Protein AF-A0A656JMI5-F1 (afdb_monomer_lite)

Structure (mmCIF, N/CA/C/O backbone):
data_AF-A0A656JMI5-F1
#
_entry.id   A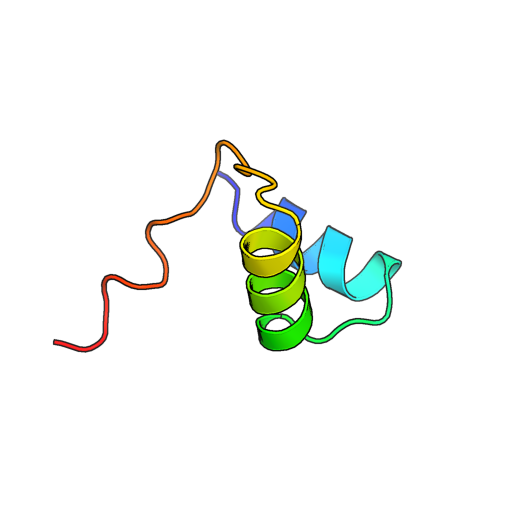F-A0A656JMI5-F1
#
loop_
_atom_site.group_PDB
_atom_site.id
_atom_site.type_symbol
_atom_site.label_atom_id
_atom_site.label_alt_id
_atom_site.label_comp_id
_atom_site.label_asym_id
_atom_site.label_entity_id
_atom_site.label_seq_id
_atom_site.pdbx_PDB_ins_code
_atom_site.Cartn_x
_atom_site.Cartn_y
_atom_site.Cartn_z
_atom_site.occupancy
_atom_site.B_iso_or_equiv
_atom_site.auth_seq_id
_atom_site.auth_comp_id
_atom_site.auth_asym_id
_atom_site.auth_atom_id
_atom_site.pdbx_PDB_model_num
ATOM 1 N N . HIS A 1 1 ? 5.501 -18.528 -4.682 1.00 48.38 1 HIS A N 1
ATOM 2 C CA . HIS A 1 1 ? 5.620 -17.656 -5.877 1.00 48.38 1 HIS A CA 1
ATOM 3 C C . HIS A 1 1 ? 4.635 -16.484 -5.758 1.00 48.38 1 HIS A C 1
ATOM 5 O O . HIS A 1 1 ? 3.592 -16.478 -6.401 1.00 48.38 1 HIS A O 1
ATOM 11 N N . THR A 1 2 ? 4.918 -15.510 -4.889 1.00 56.75 2 THR A N 1
ATOM 12 C CA . THR A 1 2 ? 3.992 -14.392 -4.576 1.00 56.75 2 THR A CA 1
ATOM 13 C C . THR A 1 2 ? 4.696 -13.050 -4.363 1.00 56.75 2 THR A C 1
ATOM 15 O O . THR A 1 2 ? 4.060 -12.012 -4.536 1.00 56.75 2 THR A O 1
ATOM 18 N N . ALA A 1 3 ? 6.008 -13.047 -4.096 1.00 56.06 3 ALA A N 1
ATOM 19 C CA .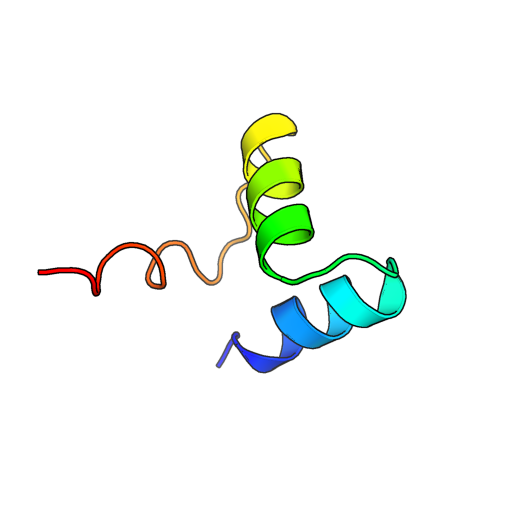 ALA A 1 3 ? 6.793 -11.832 -3.864 1.00 56.06 3 ALA A CA 1
ATOM 20 C C . ALA A 1 3 ? 6.742 -10.827 -5.038 1.00 56.06 3 ALA A C 1
ATOM 22 O O . ALA A 1 3 ? 6.756 -9.618 -4.814 1.00 56.06 3 ALA A O 1
ATOM 23 N N . GLY A 1 4 ? 6.602 -11.312 -6.281 1.00 64.38 4 GLY A N 1
ATOM 24 C CA . GLY A 1 4 ? 6.426 -10.458 -7.465 1.00 64.38 4 GLY A CA 1
ATOM 25 C C . GLY A 1 4 ? 5.109 -9.677 -7.446 1.00 64.38 4 GLY A C 1
ATOM 26 O O . GLY A 1 4 ? 5.114 -8.454 -7.531 1.00 64.38 4 GLY A O 1
ATOM 27 N N . ARG A 1 5 ? 3.983 -10.357 -7.187 1.00 71.69 5 ARG A N 1
ATOM 28 C CA . ARG A 1 5 ? 2.643 -9.744 -7.248 1.00 71.69 5 ARG A CA 1
ATOM 29 C C . ARG A 1 5 ? 2.441 -8.624 -6.232 1.00 71.69 5 ARG A C 1
ATOM 31 O O . ARG A 1 5 ? 1.763 -7.645 -6.526 1.00 71.69 5 ARG A O 1
ATOM 38 N N . ARG A 1 6 ? 3.022 -8.750 -5.036 1.00 69.00 6 ARG A N 1
ATOM 39 C CA . ARG A 1 6 ? 2.904 -7.719 -3.995 1.00 69.00 6 ARG A CA 1
ATOM 40 C C . ARG A 1 6 ? 3.719 -6.474 -4.331 1.00 69.00 6 ARG A C 1
ATOM 42 O O . ARG A 1 6 ? 3.262 -5.361 -4.091 1.00 69.00 6 ARG A O 1
ATOM 49 N N . ARG A 1 7 ? 4.912 -6.655 -4.902 1.00 74.69 7 ARG A N 1
ATOM 50 C CA . ARG A 1 7 ? 5.745 -5.540 -5.359 1.00 74.69 7 ARG A CA 1
ATOM 51 C C . ARG A 1 7 ? 5.084 -4.808 -6.524 1.00 74.69 7 ARG A C 1
ATOM 53 O O . ARG A 1 7 ? 5.035 -3.584 -6.495 1.00 74.69 7 ARG A O 1
ATOM 60 N N . ASP A 1 8 ? 4.517 -5.548 -7.470 1.00 81.56 8 ASP A N 1
ATOM 61 C CA . ASP A 1 8 ? 3.796 -4.973 -8.607 1.00 81.56 8 ASP A CA 1
ATOM 62 C C . ASP A 1 8 ? 2.555 -4.204 -8.144 1.00 81.56 8 ASP A C 1
ATOM 64 O O . ASP A 1 8 ? 2.345 -3.071 -8.563 1.00 81.56 8 ASP A O 1
ATOM 68 N N . ALA A 1 9 ? 1.785 -4.752 -7.198 1.00 82.75 9 ALA A N 1
ATOM 69 C CA . ALA A 1 9 ? 0.650 -4.050 -6.601 1.00 82.75 9 ALA A CA 1
ATOM 70 C C . ALA A 1 9 ? 1.071 -2.745 -5.901 1.00 82.75 9 ALA A C 1
ATOM 72 O O . ALA A 1 9 ? 0.386 -1.734 -6.025 1.00 82.75 9 ALA A O 1
ATOM 73 N N . ALA A 1 10 ? 2.211 -2.740 -5.204 1.00 85.25 10 ALA A N 1
ATOM 74 C CA . ALA A 1 10 ? 2.735 -1.544 -4.545 1.00 85.25 10 ALA A CA 1
ATOM 75 C C . ALA A 1 10 ? 3.096 -0.459 -5.573 1.00 85.25 10 ALA A C 1
ATOM 77 O O . ALA A 1 10 ? 2.683 0.690 -5.434 1.00 85.25 10 ALA A O 1
ATOM 78 N N . VAL A 1 11 ? 3.789 -0.844 -6.650 1.00 85.75 11 VAL A N 1
ATOM 79 C CA . VAL A 1 11 ? 4.159 0.059 -7.752 1.00 85.75 11 VAL A CA 1
ATOM 80 C C . VAL A 1 11 ? 2.920 0.601 -8.471 1.00 85.75 11 VAL A C 1
ATOM 82 O O . VAL A 1 11 ? 2.839 1.803 -8.704 1.00 85.75 11 VAL A O 1
ATOM 85 N N . LEU A 1 12 ? 1.933 -0.250 -8.763 1.00 87.75 12 LEU A N 1
ATOM 86 C CA . LEU A 1 12 ? 0.683 0.144 -9.423 1.00 87.75 12 LEU A CA 1
ATOM 87 C C . LEU A 1 12 ? -0.151 1.119 -8.584 1.00 87.75 12 LEU A C 1
ATOM 89 O O . LEU A 1 12 ? -0.791 2.011 -9.131 1.00 87.75 12 LEU A O 1
ATOM 93 N N . LEU A 1 13 ? -0.129 0.967 -7.259 1.00 86.94 13 LEU A N 1
ATOM 94 C CA . LEU A 1 13 ? -0.821 1.860 -6.327 1.00 86.94 13 LEU A CA 1
ATOM 95 C C . LEU A 1 13 ? 0.005 3.110 -5.971 1.00 86.94 13 LEU A C 1
ATOM 97 O O . LEU A 1 13 ? -0.489 3.988 -5.267 1.00 86.94 13 LEU A O 1
ATOM 101 N N . GLY A 1 14 ? 1.261 3.197 -6.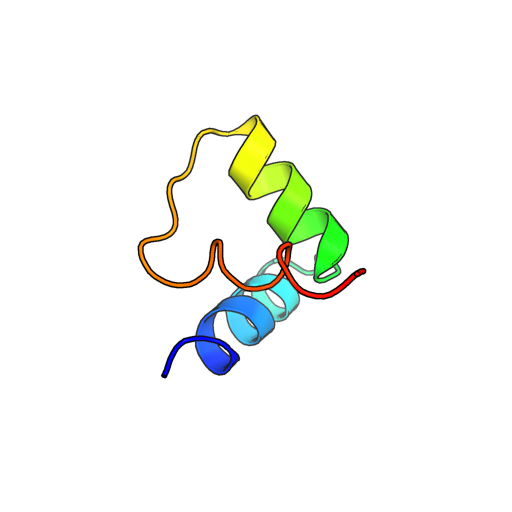429 1.00 89.81 14 GLY A N 1
ATOM 102 C CA . GLY A 1 14 ? 2.188 4.270 -6.060 1.00 89.81 14 GLY A CA 1
ATOM 103 C C . GLY A 1 14 ? 2.591 4.246 -4.581 1.00 89.81 14 GLY A C 1
ATOM 104 O O . GLY A 1 14 ? 3.003 5.263 -4.026 1.00 89.81 14 GLY A O 1
ATOM 105 N N . TRP A 1 15 ? 2.448 3.101 -3.917 1.00 88.31 15 TRP A N 1
ATOM 106 C CA . TRP A 1 15 ? 2.750 2.922 -2.501 1.00 88.31 15 TRP A CA 1
ATOM 107 C C . TRP A 1 15 ? 4.078 2.189 -2.325 1.00 88.31 15 TRP A C 1
ATOM 109 O O . TRP A 1 15 ? 4.401 1.247 -3.045 1.00 88.31 15 TRP A O 1
ATOM 119 N N . GLY A 1 16 ? 4.867 2.590 -1.326 1.00 86.56 16 GLY A N 1
ATOM 120 C CA . GLY A 1 16 ? 6.016 1.791 -0.897 1.00 86.56 16 GLY A CA 1
ATOM 121 C C . GLY A 1 16 ? 5.568 0.430 -0.346 1.00 86.56 16 GLY A C 1
ATOM 122 O O . GLY A 1 16 ? 4.440 0.295 0.130 1.00 86.56 16 GLY A O 1
ATOM 123 N N . ARG A 1 17 ? 6.458 -0.576 -0.349 1.00 82.44 17 ARG A N 1
ATOM 124 C CA . ARG A 1 17 ? 6.150 -1.934 0.159 1.00 82.44 17 ARG A CA 1
ATOM 125 C C . ARG A 1 17 ? 5.588 -1.909 1.585 1.00 82.44 17 ARG A C 1
ATOM 127 O O . ARG A 1 17 ? 4.577 -2.545 1.849 1.00 82.44 17 ARG A O 1
ATOM 134 N N . ASN A 1 18 ? 6.183 -1.107 2.466 1.00 85.62 18 ASN A N 1
ATOM 135 C CA . ASN A 1 18 ? 5.746 -0.987 3.859 1.00 85.62 18 ASN A CA 1
ATOM 136 C C . ASN A 1 18 ? 4.369 -0.320 3.963 1.00 85.62 18 ASN A C 1
ATOM 138 O O . ASN A 1 18 ? 3.539 -0.739 4.765 1.00 85.62 18 ASN A O 1
ATOM 142 N N . THR A 1 19 ? 4.101 0.690 3.130 1.00 88.69 19 THR A N 1
ATOM 143 C CA . THR A 1 19 ? 2.793 1.357 3.073 1.00 88.69 19 THR A CA 1
ATOM 144 C C . THR A 1 19 ? 1.713 0.393 2.608 1.00 88.69 19 THR A C 1
ATOM 146 O O . THR A 1 19 ? 0.639 0.354 3.203 1.00 88.69 19 THR A O 1
ATOM 149 N N . LEU A 1 20 ? 2.012 -0.428 1.598 1.00 85.12 20 LEU A N 1
ATOM 150 C CA . LEU A 1 20 ? 1.091 -1.452 1.125 1.00 85.12 20 LEU A CA 1
ATOM 151 C C . LEU A 1 20 ? 0.801 -2.484 2.224 1.00 85.12 20 LEU A C 1
ATOM 153 O O . LEU A 1 20 ? -0.363 -2.747 2.501 1.00 85.12 20 LEU A O 1
ATOM 157 N N . THR A 1 21 ? 1.825 -3.013 2.900 1.00 82.19 21 THR A N 1
ATOM 158 C CA . THR A 1 21 ? 1.638 -3.972 4.003 1.00 82.19 21 THR A CA 1
ATOM 159 C C . THR A 1 21 ? 0.806 -3.378 5.143 1.00 82.19 21 THR A C 1
ATOM 161 O O . THR A 1 21 ? -0.108 -4.037 5.637 1.00 82.19 21 THR A O 1
ATOM 164 N N . ARG A 1 22 ? 1.042 -2.112 5.525 1.00 88.25 22 ARG A N 1
ATOM 165 C CA . ARG A 1 22 ? 0.235 -1.426 6.552 1.00 88.25 22 ARG A CA 1
ATOM 166 C C . ARG A 1 22 ? -1.212 -1.239 6.111 1.00 88.25 22 ARG A C 1
ATOM 168 O O . ARG A 1 22 ? -2.108 -1.566 6.875 1.00 88.25 22 ARG A O 1
ATOM 175 N N . LYS A 1 23 ? -1.450 -0.795 4.873 1.00 86.81 23 LYS A N 1
ATOM 176 C CA . LYS A 1 23 ? -2.806 -0.633 4.326 1.00 86.81 23 LYS A CA 1
ATOM 177 C C . LYS A 1 23 ? -3.566 -1.954 4.250 1.00 86.81 23 LYS A C 1
ATOM 179 O O . LYS A 1 23 ? -4.740 -1.991 4.585 1.00 86.81 23 LYS A O 1
ATOM 184 N N . ILE A 1 24 ? -2.898 -3.036 3.865 1.00 83.25 24 ILE A N 1
ATOM 185 C CA . ILE A 1 24 ? -3.474 -4.384 3.828 1.00 83.25 24 ILE A CA 1
ATOM 186 C C . ILE A 1 24 ? -3.915 -4.825 5.233 1.00 83.25 24 ILE A C 1
ATOM 188 O O . ILE A 1 24 ? -5.049 -5.276 5.396 1.00 83.25 24 ILE A O 1
ATOM 192 N N . LYS A 1 25 ? -3.059 -4.630 6.248 1.00 82.69 25 LYS A N 1
ATOM 193 C CA . LYS A 1 25 ? -3.377 -4.921 7.657 1.00 82.69 25 LYS A CA 1
ATOM 194 C C . LYS A 1 25 ? -4.505 -4.032 8.197 1.00 82.69 25 LYS A C 1
ATOM 196 O O . LYS A 1 25 ? -5.431 -4.544 8.815 1.00 82.69 25 LYS A O 1
ATOM 201 N N . GLU A 1 26 ? -4.469 -2.727 7.919 1.00 86.25 26 GLU A N 1
ATOM 202 C CA . GLU A 1 26 ? -5.512 -1.759 8.311 1.00 86.25 26 GLU A CA 1
ATOM 203 C C . GLU A 1 26 ? -6.882 -2.096 7.712 1.00 86.25 26 GLU A C 1
ATOM 205 O O . GLU A 1 26 ? -7.905 -1.943 8.372 1.00 86.25 26 GLU A O 1
ATOM 210 N N . LEU A 1 27 ? -6.906 -2.557 6.461 1.00 86.75 27 LEU A N 1
ATOM 211 C CA . LEU A 1 27 ? -8.132 -2.900 5.743 1.00 86.75 27 LEU A CA 1
ATOM 212 C C . LEU A 1 27 ? -8.598 -4.340 6.012 1.00 86.75 27 LEU A C 1
ATOM 214 O O . LEU A 1 27 ? -9.605 -4.761 5.448 1.00 86.75 27 LEU A O 1
ATOM 218 N N . GLY A 1 28 ? -7.871 -5.114 6.830 1.00 81.00 28 GLY A N 1
ATOM 219 C CA . GLY A 1 28 ? -8.175 -6.526 7.082 1.00 81.00 28 GLY A CA 1
ATOM 220 C C . GLY A 1 28 ? -8.111 -7.396 5.823 1.00 81.00 28 GLY A C 1
ATOM 221 O O . GLY A 1 28 ? -8.735 -8.455 5.758 1.00 81.00 28 GLY A O 1
ATOM 222 N N . MET A 1 29 ? -7.382 -6.951 4.797 1.00 77.62 29 MET A N 1
ATOM 223 C CA . MET A 1 29 ? -7.261 -7.668 3.535 1.00 77.62 29 MET A CA 1
ATOM 224 C C . MET A 1 29 ? -6.278 -8.819 3.726 1.00 77.62 29 MET A C 1
ATOM 226 O O . MET A 1 29 ? -5.068 -8.642 3.656 1.00 77.62 29 MET A O 1
ATOM 230 N N . LYS A 1 30 ? -6.777 -10.027 3.977 1.00 66.62 30 LYS A N 1
ATOM 231 C CA . LYS A 1 30 ? -5.915 -11.208 4.048 1.00 66.62 30 LYS A CA 1
ATOM 232 C C . LYS A 1 30 ? -5.440 -11.548 2.634 1.00 66.62 30 LYS A C 1
ATOM 234 O O . LYS A 1 30 ? -6.155 -12.172 1.856 1.00 66.62 30 LYS A O 1
ATOM 239 N N . VAL A 1 31 ? -4.254 -11.071 2.258 1.00 66.69 31 VAL A N 1
ATOM 240 C CA . VAL A 1 31 ? -3.634 -11.459 0.988 1.00 66.69 31 VAL A CA 1
ATOM 241 C C . VAL A 1 31 ? -3.079 -12.861 1.185 1.00 66.69 31 VAL A C 1
ATOM 243 O O . VAL A 1 31 ? -2.112 -13.031 1.923 1.00 66.69 31 VAL A O 1
ATOM 246 N N . ASP A 1 32 ? -3.697 -13.832 0.513 1.00 59.88 32 ASP A N 1
ATOM 247 C CA . ASP A 1 32 ? -3.489 -15.292 0.589 1.00 59.88 32 ASP A CA 1
ATOM 248 C C . ASP A 1 32 ? -2.071 -15.769 0.173 1.00 59.88 32 ASP A C 1
ATOM 250 O O . ASP A 1 32 ? -1.876 -16.853 -0.360 1.00 59.88 32 ASP A O 1
ATOM 254 N N . GLY A 1 33 ? -1.044 -14.931 0.326 1.00 59.25 33 GLY A N 1
ATOM 255 C CA . GLY A 1 33 ? 0.256 -15.134 -0.298 1.00 59.25 33 GLY A CA 1
ATOM 256 C C . GLY A 1 33 ? 1.449 -14.418 0.323 1.00 59.25 33 GLY A C 1
ATOM 257 O O . GLY A 1 33 ? 2.455 -14.284 -0.372 1.00 59.25 33 GLY A O 1
ATOM 258 N N . GLY A 1 34 ? 1.393 -13.954 1.572 1.00 55.28 34 GLY A N 1
ATOM 259 C CA . GLY A 1 34 ? 2.641 -13.555 2.230 1.00 55.28 34 GLY A CA 1
ATOM 260 C C . GLY A 1 34 ? 2.478 -12.868 3.571 1.00 55.28 34 GLY A C 1
ATOM 261 O O . GLY A 1 34 ? 2.780 -11.682 3.674 1.00 55.28 34 GLY A O 1
ATOM 262 N N . ASP A 1 35 ? 2.021 -13.601 4.569 1.00 56.81 35 ASP A N 1
ATOM 263 C CA . ASP A 1 35 ? 2.266 -13.192 5.954 1.00 56.81 35 ASP A CA 1
ATOM 264 C C . ASP A 1 35 ? 3.680 -13.608 6.425 1.00 56.81 35 ASP A C 1
ATOM 266 O O . ASP A 1 35 ? 4.103 -13.213 7.500 1.00 56.81 35 ASP A O 1
ATOM 270 N N . ASP A 1 36 ? 4.451 -14.335 5.599 1.00 55.16 36 ASP A N 1
ATOM 271 C CA . ASP A 1 36 ? 5.778 -14.874 5.953 1.00 55.16 36 ASP A CA 1
ATOM 272 C C . ASP A 1 36 ? 6.954 -13.872 5.918 1.00 55.16 36 ASP A C 1
ATOM 274 O O . ASP A 1 36 ? 8.038 -14.206 6.379 1.00 55.16 36 ASP A O 1
ATOM 278 N N . ASP A 1 37 ? 6.789 -12.645 5.407 1.00 54.84 37 ASP A N 1
ATOM 279 C CA . ASP A 1 37 ? 7.878 -11.638 5.401 1.00 54.84 37 ASP A CA 1
ATOM 280 C C . ASP A 1 37 ? 8.029 -10.897 6.754 1.00 54.84 37 ASP A C 1
ATOM 282 O O . ASP A 1 37 ? 8.912 -10.058 6.896 1.00 54.84 37 ASP A O 1
ATOM 286 N N . GLU A 1 38 ? 7.176 -11.175 7.751 1.00 56.66 38 GLU A N 1
ATOM 287 C CA . GLU A 1 38 ? 7.289 -10.631 9.123 1.00 56.66 38 GLU A CA 1
ATOM 288 C C . GLU A 1 38 ? 7.811 -11.685 10.124 1.00 56.66 38 GLU A C 1
ATOM 290 O O . GLU A 1 38 ? 7.626 -11.551 11.330 1.00 56.66 38 GLU A O 1
ATOM 295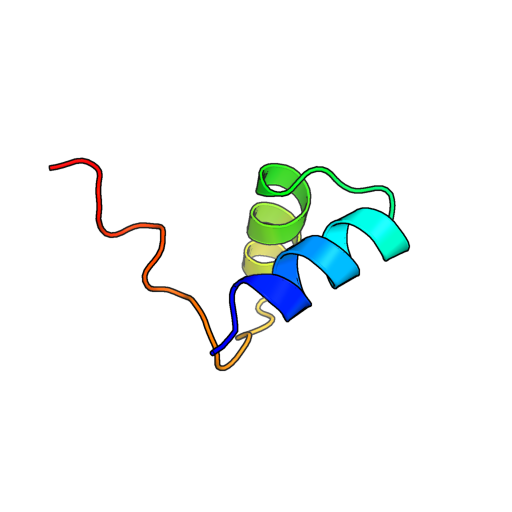 N N . ALA A 1 39 ? 8.449 -12.753 9.631 1.00 53.59 39 ALA A N 1
ATOM 296 C CA . ALA A 1 39 ? 9.040 -13.814 10.452 1.00 53.59 39 ALA A CA 1
ATOM 297 C C . ALA A 1 39 ? 10.585 -13.843 10.441 1.00 53.59 39 ALA A C 1
ATOM 299 O O . ALA A 1 39 ? 11.163 -14.714 11.083 1.00 53.59 39 ALA A O 1
ATOM 300 N N . ASP A 1 40 ? 11.257 -12.904 9.761 1.00 48.50 40 ASP A N 1
ATOM 301 C CA . ASP A 1 40 ? 12.729 -12.837 9.658 1.00 48.50 40 ASP A CA 1
ATOM 302 C C . ASP A 1 40 ? 13.281 -11.510 10.219 1.00 48.50 40 ASP A C 1
ATOM 304 O O . ASP A 1 40 ? 13.932 -10.726 9.538 1.00 48.50 40 ASP A O 1
ATOM 308 N N . GLU A 1 41 ? 12.971 -11.227 11.484 1.00 53.50 41 GLU A N 1
ATOM 309 C CA . GLU A 1 41 ? 13.845 -10.441 12.368 1.00 53.50 41 GLU A CA 1
ATOM 310 C C . GLU A 1 41 ? 13.943 -11.204 13.698 1.00 53.50 41 GLU A C 1
ATOM 312 O O . GLU A 1 41 ? 13.282 -10.881 14.687 1.00 53.50 41 GLU A O 1
ATOM 317 N N . GLY A 1 42 ? 14.728 -12.284 13.677 1.00 44.44 42 GLY A N 1
ATOM 318 C CA . GLY A 1 42 ? 15.145 -13.082 14.830 1.00 44.44 42 GLY A CA 1
ATOM 319 C C . GLY A 1 42 ? 16.591 -13.519 14.669 1.00 44.44 42 GLY A C 1
ATOM 320 O O . GLY A 1 42 ? 16.939 -13.952 13.550 1.00 44.44 42 GLY A O 1
#

Radius of gyration: 10.27 Å; chains: 1; bounding box: 23×22×24 Å

InterPro domains:
  IPR002197 DNA binding HTH domain, Fis-type [PF02954] (1-27)
  IPR009057 Homedomain-like superfami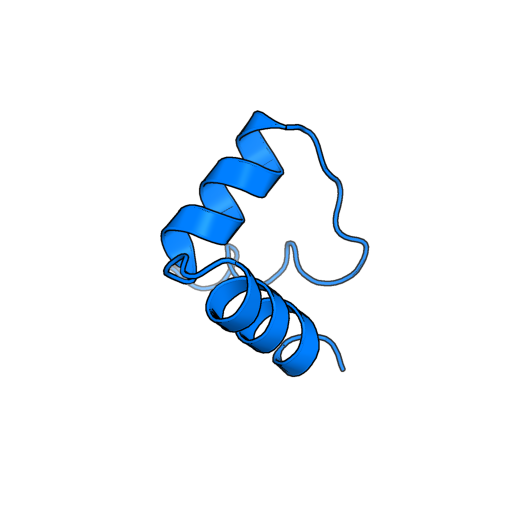ly [SSF46689] (1-29)

pLDDT: mean 72.47, std 14.42, range [44.44, 89.81]

Organism: NCBI:txid1194405

Secondary structure (DSSP, 8-state):
--HHHHHHHHHHTT--HHHHHHHHHHTT---TT-SGGGS---

Sequence (42 aa):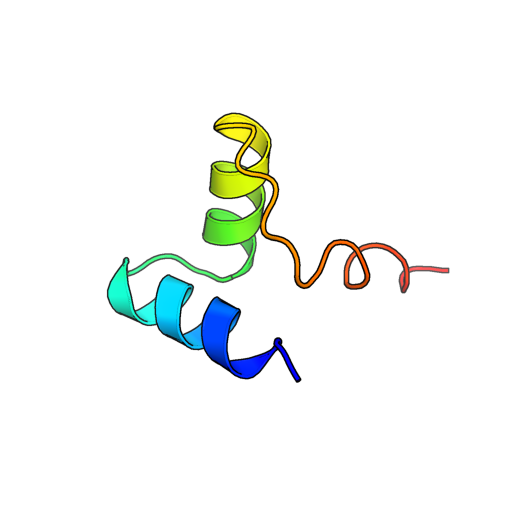
HTAGRRRDAAVLLGWGRNTLTRKIKELGMKVDGGDDDEADEG

Foldseek 3Di:
DCPVVLCVVCVVVVHDSVRSVVVCVVVVPPPVGDPPVVVPPD